Protein AF-A0A3L7LRR8-F1 (afdb_monomer)

pLDDT: mean 79.35, std 13.88, range [41.66, 93.88]

Mean predicted aligned error: 11.9 Å

Foldseek 3Di:
DPPDDDPVNVLVVVLVVVLVVDDQEEEQEAEPDPVSVSSVSNQVVCVVVVGHYHYDYDYDPDPDPDDD

Sequence (68 aa):
MLKGVSLYQLMERAGAAAFQRIIRHSLVLAGNGNNGRDGYVVAQLAASAGKQVTVLACDGQHPLRAEA

Solvent-accessible surface area (backbone atoms only — not comparable to full-atom values): 4213 Å² total; per-residue (Å²): 136,85,82,77,76,51,72,65,59,51,50,54,52,53,32,53,61,54,45,77,72,65,57,75,70,42,79,36,76,20,44,87,54,73,69,14,55,44,34,51,53,30,46,51,54,37,47,76,70,73,36,52,63,47,78,44,80,42,86,65,93,61,80,81,73,80,85,130

Nearest PDB structures (foldseek):
  5kc9-assembly2_C-2  TM=5.536E-01  e=5.362E-01  Mus musculus
  3n6v-assembly2_D  TM=6.382E-01  e=1.596E+00  Rattus norvegicus
  3hut-assembly1_A  TM=5.011E-01  e=9.905E-01  Rhodospirillum rubrum ATCC 11170
  3sg0-ass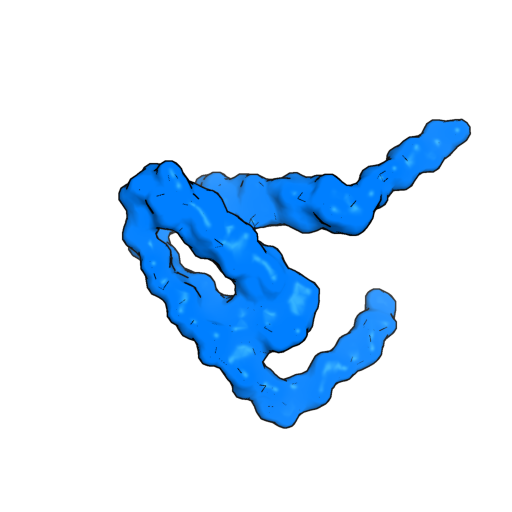embly1_A  TM=4.969E-01  e=8.072E-01  Rhodopseudomonas palustris HaA2
  7lde-assembly1_D  TM=5.475E-01  e=1.393E+00  Mus musculus

Radius of gyration: 13.76 Å; Cα contacts (8 Å, |Δi|>4): 69; chains: 1; bounding box: 43×15×33 Å

Secondary structure (DSSP, 8-state):
---PPPHHHHHHHHHHHHHTT--SEEEEEE-SSHHHHHHHHHHHHHHHTT-EEEEEE---SSPPPPP-

Structure (mmCIF, N/CA/C/O backbone):
data_AF-A0A3L7LRR8-F1
#
_entry.id   AF-A0A3L7LRR8-F1
#
loop_
_atom_site.group_PDB
_atom_site.id
_atom_site.type_symbol
_atom_site.label_atom_id
_atom_site.label_alt_id
_atom_site.label_comp_id
_atom_site.label_asym_id
_atom_site.label_entity_id
_atom_site.label_seq_id
_atom_site.pdbx_PDB_ins_code
_atom_site.Cartn_x
_atom_site.Cartn_y
_atom_site.Cartn_z
_atom_site.occupancy
_atom_site.B_iso_or_equiv
_atom_site.auth_seq_id
_atom_site.auth_comp_id
_atom_site.auth_asym_id
_atom_site.auth_atom_id
_atom_site.pdbx_PDB_model_num
ATOM 1 N N . MET A 1 1 ? 32.119 8.483 4.192 1.00 42.66 1 MET A N 1
ATOM 2 C CA . MET A 1 1 ? 31.220 7.313 4.292 1.00 42.66 1 MET A CA 1
ATOM 3 C C . MET A 1 1 ? 29.783 7.806 4.139 1.00 42.66 1 MET A C 1
ATOM 5 O O . MET A 1 1 ? 29.182 8.223 5.118 1.00 42.66 1 MET A O 1
ATOM 9 N N . LEU A 1 2 ? 29.258 7.862 2.912 1.00 50.28 2 LEU A N 1
ATOM 10 C CA . LEU A 1 2 ? 27.843 8.172 2.678 1.00 50.28 2 LEU A CA 1
ATOM 11 C C . LEU A 1 2 ? 27.071 6.859 2.835 1.00 50.28 2 LEU A C 1
ATOM 13 O O . LEU A 1 2 ? 27.195 5.969 1.999 1.00 50.28 2 LEU A O 1
ATOM 17 N N . LYS A 1 3 ? 26.349 6.688 3.947 1.00 63.25 3 LYS A N 1
ATOM 18 C CA . LYS A 1 3 ? 25.456 5.536 4.116 1.00 63.25 3 LYS A CA 1
ATOM 19 C C . LYS A 1 3 ? 24.248 5.742 3.200 1.00 63.25 3 LYS A C 1
ATOM 21 O O . LYS A 1 3 ? 23.424 6.613 3.466 1.00 63.25 3 LYS A O 1
ATOM 26 N N . GLY A 1 4 ? 24.182 4.975 2.114 1.00 75.56 4 GLY A N 1
ATOM 27 C CA . GLY A 1 4 ? 23.025 4.943 1.223 1.00 75.56 4 GLY A CA 1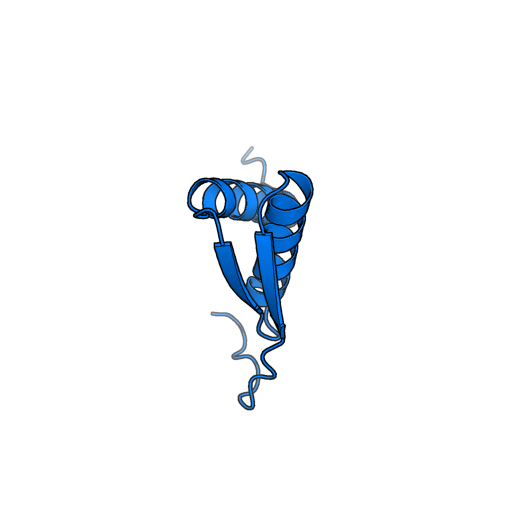
ATOM 28 C C . GLY A 1 4 ? 21.791 4.428 1.964 1.00 75.56 4 GLY A C 1
ATOM 29 O O . GLY A 1 4 ? 21.867 3.443 2.696 1.00 75.56 4 GLY A O 1
ATOM 30 N N . VAL A 1 5 ? 20.667 5.120 1.797 1.00 80.94 5 VAL A N 1
ATOM 31 C CA . VAL A 1 5 ? 19.345 4.641 2.219 1.00 80.94 5 VAL A CA 1
ATOM 32 C C . VAL A 1 5 ? 18.928 3.555 1.231 1.00 80.94 5 VAL A C 1
ATOM 34 O O . VAL A 1 5 ? 19.088 3.741 0.024 1.00 80.94 5 VAL A O 1
ATOM 37 N N . SER A 1 6 ? 18.435 2.414 1.716 1.00 87.19 6 SER A N 1
ATOM 38 C CA . SER A 1 6 ? 17.945 1.378 0.803 1.00 87.19 6 SER A CA 1
ATOM 39 C C . SER A 1 6 ? 16.708 1.878 0.055 1.00 87.19 6 SER A C 1
ATOM 41 O O . SER A 1 6 ? 15.946 2.696 0.572 1.00 87.19 6 SER A O 1
ATOM 43 N N . LEU A 1 7 ? 16.470 1.362 -1.152 1.00 74.31 7 LEU A N 1
ATOM 44 C CA . LEU A 1 7 ? 15.280 1.734 -1.920 1.00 74.31 7 LEU A CA 1
ATOM 45 C C . LEU A 1 7 ? 13.990 1.459 -1.124 1.00 74.31 7 LEU A C 1
ATOM 47 O O . LEU A 1 7 ? 13.073 2.270 -1.130 1.00 74.31 7 LEU A O 1
ATOM 51 N N . TYR A 1 8 ? 13.967 0.368 -0.356 1.00 80.88 8 TYR A N 1
ATOM 52 C CA . TYR A 1 8 ? 12.871 0.032 0.553 1.00 80.88 8 TYR A CA 1
ATOM 53 C C . TYR A 1 8 ? 12.642 1.108 1.628 1.00 80.88 8 TYR A C 1
ATOM 55 O O . TYR A 1 8 ? 11.523 1.574 1.813 1.00 80.88 8 TYR A O 1
ATOM 63 N N . GLN A 1 9 ? 13.705 1.584 2.281 1.00 86.69 9 GLN A N 1
ATOM 64 C CA . GLN A 1 9 ? 13.597 2.653 3.279 1.00 86.69 9 GLN A CA 1
ATOM 65 C C . GLN A 1 9 ? 13.141 3.983 2.669 1.00 86.69 9 GLN A C 1
ATOM 67 O O . GLN A 1 9 ? 12.488 4.784 3.340 1.00 86.69 9 GLN A O 1
ATOM 72 N N . LEU A 1 10 ? 13.496 4.247 1.409 1.00 89.19 10 LEU A N 1
ATOM 73 C CA . LEU A 1 10 ? 13.000 5.418 0.693 1.00 89.19 10 LEU A CA 1
ATOM 74 C C . LEU A 1 10 ? 11.489 5.305 0.441 1.00 89.19 10 LEU A C 1
ATOM 76 O O . LEU A 1 10 ? 10.766 6.263 0.717 1.00 89.19 10 LEU A O 1
ATOM 80 N N . MET A 1 11 ? 11.015 4.133 0.004 1.00 85.25 11 MET A N 1
ATOM 81 C CA . MET A 1 11 ? 9.587 3.850 -0.188 1.00 85.25 11 MET A CA 1
ATOM 82 C C . MET A 1 11 ? 8.797 3.980 1.120 1.00 85.25 11 MET A C 1
ATOM 84 O O . MET A 1 11 ? 7.765 4.647 1.146 1.00 85.25 11 MET A O 1
ATOM 88 N N . GLU A 1 12 ? 9.299 3.427 2.231 1.00 90.81 12 GLU A N 1
ATOM 89 C CA . GLU A 1 12 ? 8.642 3.543 3.543 1.00 90.81 12 GLU A CA 1
ATOM 90 C C . GLU A 1 12 ? 8.459 5.008 3.961 1.00 90.81 12 GLU A C 1
ATOM 92 O O . GLU A 1 12 ? 7.382 5.413 4.407 1.00 90.81 12 GLU A O 1
ATOM 97 N N . ARG A 1 13 ? 9.498 5.832 3.777 1.00 89.88 13 ARG A N 1
ATOM 98 C CA . ARG A 1 13 ? 9.450 7.263 4.111 1.00 89.88 13 ARG A CA 1
ATOM 99 C C . ARG A 1 13 ? 8.483 8.027 3.213 1.00 89.88 13 ARG A C 1
ATOM 101 O O . ARG A 1 13 ? 7.712 8.846 3.715 1.00 89.88 13 ARG A O 1
ATOM 108 N N . ALA A 1 14 ? 8.512 7.764 1.909 1.00 84.44 14 ALA A N 1
ATOM 109 C CA . ALA A 1 14 ? 7.607 8.395 0.954 1.00 84.44 14 ALA A CA 1
ATOM 110 C C . ALA A 1 14 ? 6.140 8.033 1.247 1.00 84.44 14 ALA A C 1
ATOM 112 O O . ALA A 1 14 ? 5.286 8.920 1.314 1.00 84.44 14 ALA A O 1
ATOM 113 N N . GLY A 1 15 ? 5.860 6.754 1.518 1.00 83.31 15 GLY A N 1
ATOM 114 C CA . GLY A 1 15 ? 4.528 6.264 1.870 1.00 83.31 15 GLY A CA 1
ATOM 115 C C . GLY A 1 15 ? 3.986 6.886 3.158 1.00 83.31 15 GLY A C 1
ATOM 116 O O . GLY A 1 15 ? 2.841 7.342 3.190 1.00 83.31 15 GLY A O 1
ATOM 117 N N . ALA A 1 16 ? 4.815 6.994 4.201 1.00 83.75 16 ALA A N 1
ATOM 118 C CA . ALA A 1 16 ? 4.426 7.634 5.458 1.00 83.75 16 ALA A CA 1
ATOM 119 C C . ALA A 1 16 ? 4.079 9.125 5.278 1.00 83.75 16 ALA A C 1
ATOM 121 O O . ALA A 1 16 ? 3.077 9.601 5.819 1.00 83.75 16 ALA A O 1
ATOM 122 N N . ALA A 1 17 ? 4.866 9.860 4.485 1.00 83.00 17 ALA A N 1
ATOM 123 C CA . ALA A 1 17 ? 4.605 11.270 4.192 1.00 83.00 17 ALA A CA 1
ATOM 124 C C . ALA A 1 17 ? 3.316 11.469 3.374 1.00 83.00 17 ALA A C 1
ATOM 126 O O . ALA A 1 17 ? 2.539 12.388 3.646 1.00 83.00 17 ALA A O 1
ATOM 127 N N . ALA A 1 18 ? 3.053 10.592 2.401 1.00 78.06 18 ALA A N 1
ATOM 128 C CA . ALA A 1 18 ? 1.809 10.603 1.637 1.00 78.06 18 ALA A CA 1
ATOM 129 C C . ALA A 1 18 ? 0.591 10.301 2.530 1.00 78.06 18 ALA A C 1
ATOM 131 O O . ALA A 1 18 ? -0.425 10.994 2.449 1.00 78.06 18 ALA A O 1
ATOM 132 N N . PHE A 1 19 ? 0.713 9.329 3.439 1.00 74.94 19 PHE A N 1
ATOM 133 C CA . PHE A 1 19 ? -0.350 8.942 4.366 1.00 74.94 19 PHE A CA 1
ATOM 134 C C . PHE A 1 19 ? -0.820 10.092 5.274 1.00 74.94 19 PHE A C 1
ATOM 136 O O . PHE A 1 19 ? -2.022 10.249 5.498 1.00 74.94 19 PHE A O 1
ATOM 143 N N . GLN A 1 20 ? 0.084 10.958 5.744 1.00 77.31 20 GLN A N 1
ATOM 144 C CA . GLN A 1 20 ? -0.290 12.115 6.574 1.00 77.31 20 GLN A CA 1
ATOM 145 C C . GLN A 1 20 ? -1.226 13.111 5.868 1.00 77.31 20 GLN A C 1
ATOM 147 O O . GLN A 1 20 ? -1.899 13.899 6.531 1.00 77.31 20 GLN A O 1
ATOM 152 N N . ARG A 1 21 ? -1.301 13.073 4.533 1.00 75.69 21 ARG A N 1
ATOM 153 C CA . ARG A 1 21 ? -2.128 13.975 3.716 1.00 75.69 21 ARG A CA 1
ATOM 154 C C . ARG A 1 21 ? -3.473 13.351 3.316 1.00 75.69 21 ARG A C 1
ATOM 156 O O . ARG A 1 21 ? -4.255 13.999 2.625 1.00 75.69 21 ARG A O 1
ATOM 163 N N . ILE A 1 22 ? -3.765 12.122 3.755 1.00 65.44 22 ILE A N 1
ATOM 164 C CA . ILE A 1 22 ? -4.993 11.393 3.406 1.00 65.44 22 ILE A CA 1
ATOM 165 C C . ILE A 1 22 ? -6.185 11.817 4.278 1.00 65.44 22 ILE A C 1
ATOM 167 O O . ILE A 1 22 ? -6.243 11.586 5.494 1.00 65.44 22 ILE A O 1
ATOM 171 N N . ILE A 1 23 ? -7.171 12.406 3.597 1.00 65.44 23 ILE A N 1
ATOM 172 C CA . ILE A 1 23 ? -8.501 12.795 4.085 1.00 65.44 23 ILE A CA 1
ATOM 173 C C . ILE A 1 23 ? -9.443 11.582 4.207 1.00 65.44 23 ILE A C 1
ATOM 175 O O . ILE A 1 23 ? -9.233 10.553 3.569 1.00 65.44 23 ILE A O 1
ATOM 179 N N . ARG A 1 24 ? -10.463 11.700 5.078 1.00 65.12 24 ARG A N 1
ATOM 180 C CA . ARG A 1 24 ? -11.287 10.605 5.655 1.00 65.12 24 ARG A CA 1
ATOM 181 C C . ARG A 1 24 ? -11.734 9.499 4.686 1.00 65.12 24 ARG A C 1
ATOM 183 O O . ARG A 1 24 ? -11.786 8.351 5.116 1.00 65.12 24 ARG A O 1
ATOM 190 N N . HIS A 1 25 ? -12.043 9.842 3.437 1.00 72.00 25 HIS A N 1
ATOM 191 C CA . HIS A 1 25 ? -12.204 8.888 2.342 1.00 72.00 25 HIS A CA 1
ATOM 192 C C . HIS A 1 25 ? -11.185 9.199 1.259 1.00 72.00 25 HIS A C 1
ATOM 194 O 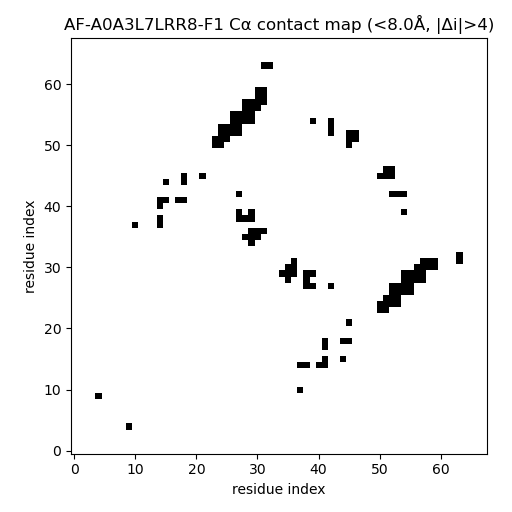O . HIS A 1 25 ? -11.090 10.342 0.812 1.00 72.00 25 HIS A O 1
ATOM 200 N N . SER A 1 26 ? -10.434 8.188 0.839 1.00 79.31 26 SER A N 1
ATOM 201 C CA . SER A 1 26 ? -9.423 8.341 -0.205 1.00 79.31 26 SER A CA 1
ATOM 202 C C . SER A 1 26 ? -9.562 7.270 -1.274 1.00 79.31 26 SER A C 1
ATOM 204 O O . SER A 1 26 ? -9.775 6.098 -0.970 1.00 79.31 26 SER A O 1
ATOM 206 N N . LEU A 1 27 ? -9.419 7.695 -2.528 1.00 88.06 27 LEU A N 1
ATOM 207 C CA . LEU A 1 27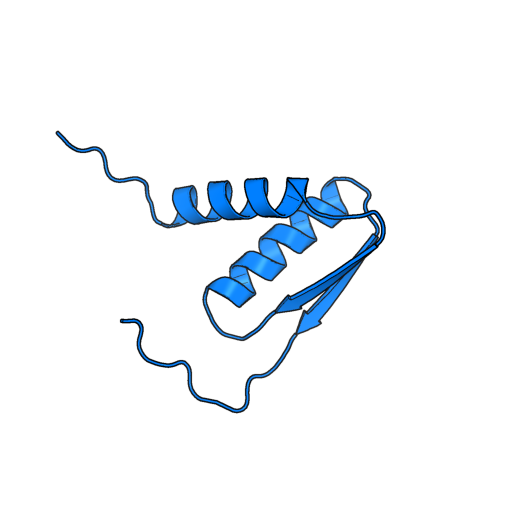 ? -9.295 6.821 -3.685 1.00 88.06 27 LEU A CA 1
ATOM 208 C C . LEU A 1 27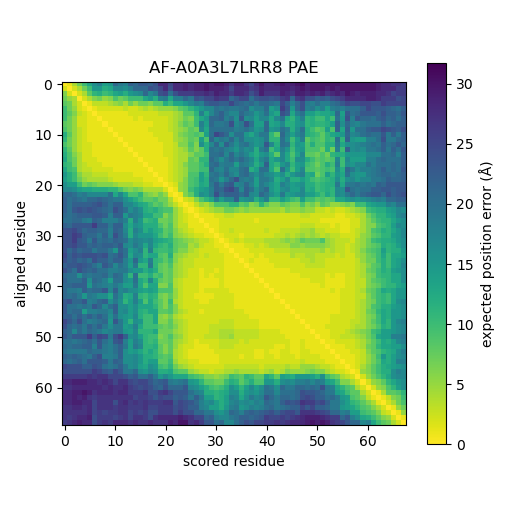 ? -7.828 6.790 -4.106 1.00 88.06 27 LEU A C 1
ATOM 210 O O . LEU A 1 27 ? -7.250 7.828 -4.425 1.00 88.06 27 LEU A O 1
ATOM 214 N N . VAL A 1 28 ? -7.238 5.601 -4.114 1.00 89.00 28 VAL A N 1
ATOM 215 C CA . VAL A 1 28 ? -5.891 5.366 -4.629 1.00 89.00 28 VAL A CA 1
ATOM 216 C C . VAL A 1 28 ? -6.000 4.795 -6.035 1.00 89.00 28 VAL A C 1
ATOM 218 O O . VAL A 1 28 ? -6.612 3.749 -6.233 1.00 89.00 28 VAL A O 1
ATOM 221 N N . LEU A 1 29 ? -5.381 5.470 -7.002 1.00 90.50 29 LEU A N 1
ATOM 222 C CA . LEU A 1 29 ? -5.249 4.995 -8.377 1.00 90.50 29 LEU A CA 1
ATOM 223 C C . LEU A 1 29 ? -3.860 4.370 -8.537 1.00 90.50 29 LEU A C 1
ATOM 225 O O . LEU A 1 29 ? -2.859 5.087 -8.574 1.00 90.50 29 LEU A O 1
ATOM 229 N N . ALA A 1 30 ? -3.791 3.042 -8.580 1.00 90.62 30 ALA A N 1
ATOM 230 C CA . ALA A 1 30 ? -2.532 2.307 -8.613 1.00 90.62 30 ALA A CA 1
ATOM 231 C C . ALA A 1 30 ? -2.231 1.821 -10.036 1.00 90.62 30 ALA A C 1
ATOM 233 O O . ALA A 1 30 ? -2.906 0.935 -10.550 1.00 90.62 30 ALA A O 1
ATOM 234 N N . GLY A 1 31 ? -1.220 2.415 -10.674 1.00 87.69 31 GLY A N 1
ATOM 235 C CA . GLY A 1 31 ? -0.693 1.941 -11.958 1.00 87.69 31 GLY A CA 1
ATOM 236 C C . GLY A 1 31 ? 0.213 0.709 -11.822 1.00 87.69 31 GLY A C 1
ATOM 237 O O . GLY A 1 31 ? 0.429 0.186 -10.734 1.00 87.69 31 GLY A O 1
ATOM 238 N N . ASN A 1 32 ? 0.820 0.280 -12.927 1.00 84.25 32 ASN A N 1
ATOM 239 C CA . ASN A 1 32 ? 1.729 -0.878 -12.986 1.00 84.25 32 ASN A CA 1
ATOM 240 C C . ASN A 1 32 ? 3.212 -0.552 -12.674 1.00 84.25 32 ASN A C 1
ATOM 242 O O . ASN A 1 32 ? 4.039 -1.458 -12.578 1.00 84.25 32 ASN A O 1
ATOM 246 N N . GLY A 1 33 ? 3.561 0.726 -12.493 1.00 81.50 33 GLY A N 1
ATOM 247 C CA . GLY A 1 33 ? 4.919 1.174 -12.149 1.00 81.50 33 GLY A CA 1
ATOM 248 C C . GLY A 1 33 ? 5.224 1.179 -10.644 1.00 81.50 33 GLY A C 1
ATOM 249 O O . GLY A 1 33 ? 4.390 0.807 -9.818 1.00 81.50 33 GLY A O 1
ATOM 250 N N . ASN A 1 34 ? 6.415 1.662 -10.270 1.00 81.44 34 ASN A N 1
ATOM 251 C CA . ASN A 1 34 ? 6.861 1.739 -8.867 1.00 81.44 34 ASN A CA 1
ATOM 252 C C . ASN A 1 34 ? 5.890 2.556 -7.996 1.00 81.44 34 ASN A C 1
ATOM 254 O O . ASN A 1 34 ? 5.457 2.077 -6.953 1.00 81.44 34 ASN A O 1
ATOM 258 N N . ASN A 1 35 ? 5.427 3.704 -8.501 1.00 83.75 35 ASN A N 1
ATOM 259 C CA . ASN A 1 35 ? 4.438 4.547 -7.818 1.00 83.75 35 ASN A CA 1
ATOM 260 C C . ASN A 1 35 ? 3.088 3.839 -7.604 1.00 83.75 35 ASN A C 1
ATOM 262 O O . ASN A 1 35 ? 2.340 4.175 -6.690 1.00 83.75 35 ASN A O 1
ATOM 266 N N . GLY A 1 36 ? 2.756 2.860 -8.449 1.00 87.12 36 GLY A N 1
ATOM 267 C CA . GLY A 1 36 ? 1.576 2.026 -8.253 1.00 87.12 36 GLY A CA 1
ATOM 268 C C . GLY A 1 36 ? 1.699 1.158 -7.007 1.00 87.12 36 GLY A C 1
ATOM 269 O O . GLY A 1 36 ? 0.770 1.099 -6.202 1.00 87.12 36 GLY A O 1
ATOM 270 N N . ARG A 1 37 ? 2.878 0.557 -6.797 1.00 88.00 37 ARG A N 1
ATOM 271 C CA . ARG A 1 37 ? 3.190 -0.196 -5.572 1.00 88.00 37 ARG A CA 1
ATOM 272 C C . ARG A 1 37 ? 3.181 0.707 -4.340 1.00 88.00 37 ARG A C 1
ATOM 274 O O . ARG A 1 37 ? 2.614 0.311 -3.324 1.00 88.00 37 ARG A O 1
ATOM 281 N N . ASP A 1 38 ? 3.688 1.934 -4.454 1.00 88.75 38 ASP A N 1
ATOM 282 C CA . ASP A 1 38 ? 3.595 2.926 -3.374 1.00 88.75 38 ASP A CA 1
ATOM 283 C C . ASP A 1 38 ? 2.134 3.256 -3.030 1.00 88.75 38 ASP A C 1
ATOM 285 O O . ASP A 1 38 ? 1.777 3.368 -1.858 1.00 88.75 38 ASP A O 1
ATOM 289 N N . GLY A 1 39 ? 1.256 3.329 -4.037 1.00 90.38 39 GLY A N 1
ATOM 290 C CA . GLY A 1 39 ? -0.186 3.483 -3.843 1.00 90.38 39 GLY A CA 1
ATOM 291 C C . GLY A 1 39 ? -0.791 2.382 -2.964 1.00 90.38 39 GLY A C 1
ATOM 292 O O . GLY A 1 39 ? -1.554 2.678 -2.043 1.00 90.38 39 GLY A O 1
ATOM 293 N N . TYR A 1 40 ? -0.415 1.119 -3.181 1.00 91.69 40 TYR A N 1
ATOM 294 C CA . TYR A 1 40 ? -0.870 0.009 -2.333 1.00 91.69 40 TYR A CA 1
ATOM 295 C C . TYR A 1 40 ? -0.353 0.111 -0.897 1.00 91.69 40 TYR A C 1
ATOM 297 O O . TYR A 1 40 ? -1.123 -0.113 0.038 1.00 91.69 40 TYR A O 1
ATOM 305 N N . VAL A 1 41 ? 0.912 0.498 -0.705 1.00 93.69 41 VA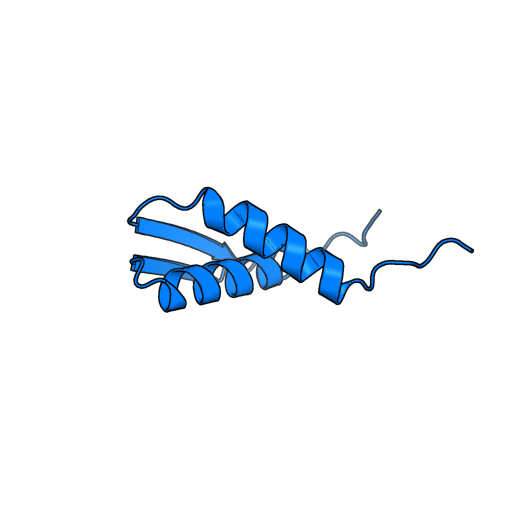L A N 1
ATOM 306 C CA . VAL A 1 41 ? 1.480 0.735 0.635 1.00 93.69 41 VAL A CA 1
ATOM 307 C C . VAL A 1 41 ? 0.689 1.828 1.357 1.00 93.69 41 VAL A C 1
ATOM 309 O O . VAL A 1 41 ? 0.273 1.660 2.503 1.00 93.69 41 VAL A O 1
ATOM 312 N N . VAL A 1 42 ? 0.399 2.926 0.663 1.00 88.56 42 VAL A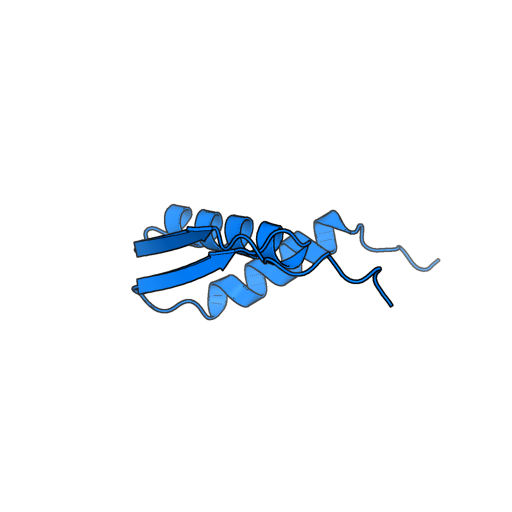 N 1
ATOM 313 C CA . VAL A 1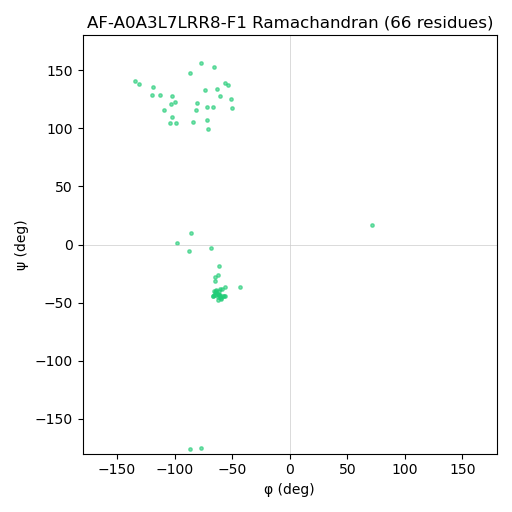 42 ? -0.407 4.032 1.185 1.00 88.56 42 VAL A CA 1
ATOM 314 C C . VAL A 1 42 ? -1.827 3.583 1.553 1.00 88.56 42 VAL A C 1
ATOM 316 O O . VAL A 1 42 ? -2.324 3.932 2.627 1.00 88.56 42 VAL A O 1
ATOM 319 N N . ALA A 1 43 ? -2.477 2.780 0.705 1.00 91.75 43 ALA A N 1
ATOM 320 C CA . ALA A 1 43 ? -3.805 2.240 0.984 1.00 91.75 43 ALA A CA 1
ATOM 321 C C . ALA A 1 43 ? -3.806 1.305 2.200 1.00 91.75 43 ALA A C 1
ATOM 323 O O . ALA A 1 43 ? -4.704 1.375 3.038 1.00 91.75 43 ALA A O 1
ATOM 324 N N . GLN A 1 44 ? -2.777 0.471 2.339 1.00 93.56 44 GLN A N 1
ATOM 325 C CA . GLN A 1 44 ? -2.640 -0.430 3.476 1.00 93.56 44 GLN A CA 1
ATOM 326 C C . GLN A 1 44 ? -2.463 0.342 4.790 1.00 93.56 44 GLN A C 1
ATOM 328 O O . GLN A 1 44 ? -3.134 0.033 5.778 1.00 93.56 44 GLN A O 1
ATOM 333 N N . LEU A 1 45 ? -1.630 1.387 4.799 1.00 91.81 45 LEU A N 1
ATOM 334 C CA . LEU A 1 45 ? -1.474 2.275 5.956 1.00 91.81 45 LEU A CA 1
ATOM 335 C C . LEU A 1 45 ? -2.792 2.985 6.302 1.00 91.81 45 LEU A C 1
ATOM 337 O O . LEU A 1 45 ? -3.157 3.074 7.475 1.00 91.81 45 LEU A O 1
ATOM 341 N N . ALA A 1 46 ? -3.549 3.424 5.291 1.00 87.12 46 ALA A N 1
ATOM 342 C CA . ALA A 1 46 ? -4.862 4.035 5.486 1.00 87.12 46 ALA A CA 1
ATOM 343 C C . ALA A 1 46 ? -5.885 3.090 6.120 1.00 87.12 46 ALA A C 1
ATOM 345 O O . ALA A 1 46 ? -6.517 3.467 7.110 1.00 87.12 46 ALA A O 1
ATOM 346 N N . ALA A 1 47 ? -5.990 1.862 5.614 1.00 90.06 47 ALA A N 1
ATOM 347 C CA . ALA A 1 47 ? -6.864 0.844 6.186 1.00 90.06 47 ALA A CA 1
ATOM 348 C C . ALA A 1 47 ? -6.465 0.498 7.632 1.00 90.06 47 ALA A C 1
ATOM 350 O O . ALA A 1 47 ? -7.318 0.440 8.516 1.00 90.06 47 ALA A O 1
ATOM 351 N N . SER A 1 48 ? -5.162 0.353 7.896 1.00 91.00 48 SER A N 1
ATOM 352 C CA . SER A 1 48 ? -4.625 0.023 9.228 1.00 91.00 48 SER A CA 1
ATOM 353 C C . SER A 1 48 ? -4.880 1.126 10.260 1.00 91.00 48 SER A C 1
ATOM 355 O O . SER A 1 48 ? -5.021 0.853 11.447 1.00 91.00 48 SER A O 1
ATOM 357 N N . ALA A 1 49 ? -4.992 2.376 9.808 1.00 88.94 49 ALA A N 1
ATOM 358 C CA . ALA A 1 49 ? -5.354 3.522 10.635 1.00 88.94 49 ALA A CA 1
ATOM 359 C C . ALA A 1 49 ? -6.877 3.727 10.783 1.00 88.94 49 ALA A C 1
ATOM 361 O O . ALA A 1 49 ? -7.307 4.782 11.252 1.00 88.94 49 ALA A O 1
ATOM 362 N N . GLY A 1 50 ? -7.701 2.768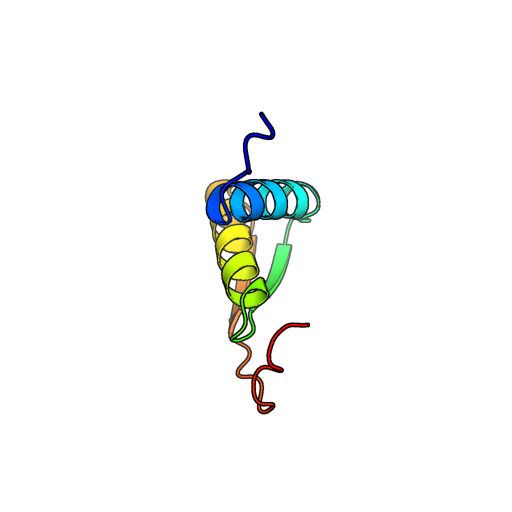 10.344 1.00 88.81 50 GLY A N 1
ATOM 363 C CA . GLY A 1 50 ? -9.163 2.840 10.426 1.00 88.81 50 GLY A CA 1
ATOM 364 C C . GLY A 1 50 ? -9.800 3.854 9.470 1.00 88.81 50 GLY A C 1
ATOM 365 O O . GLY A 1 50 ? -10.946 4.254 9.676 1.00 88.81 50 GLY A O 1
ATOM 366 N N . LYS A 1 51 ? -9.076 4.310 8.440 1.00 87.12 51 LYS A N 1
ATOM 367 C CA . LYS A 1 51 ? -9.618 5.221 7.423 1.00 87.12 51 LYS A CA 1
ATOM 368 C C . LYS A 1 51 ? -10.294 4.424 6.315 1.00 87.12 51 LYS A C 1
ATOM 370 O O . LYS A 1 51 ? -9.838 3.340 5.955 1.00 87.12 51 LYS A O 1
ATOM 375 N N . GLN A 1 52 ? -11.347 4.989 5.726 1.00 89.81 52 GLN A N 1
ATOM 376 C CA . GLN A 1 52 ? -11.976 4.362 4.572 1.00 89.81 52 GLN A CA 1
ATOM 377 C C . GLN A 1 52 ? -11.163 4.678 3.312 1.00 89.81 52 GLN A C 1
ATOM 379 O O . GLN A 1 52 ? -10.937 5.839 2.965 1.00 89.81 52 GLN A O 1
ATOM 384 N N . VAL A 1 53 ? -10.701 3.636 2.630 1.00 91.00 53 VAL A N 1
ATOM 385 C CA . VAL A 1 53 ? -9.885 3.751 1.421 1.00 91.00 53 VAL A CA 1
ATOM 386 C C . VAL A 1 53 ? -10.406 2.799 0.357 1.00 91.00 53 VAL A C 1
ATOM 388 O O . VAL A 1 53 ? -10.819 1.682 0.653 1.00 91.00 53 VAL A O 1
ATOM 391 N N . THR A 1 54 ? -10.415 3.256 -0.888 1.00 93.88 54 THR A N 1
ATOM 392 C CA . THR A 1 54 ? -10.721 2.445 -2.068 1.00 93.88 54 THR A CA 1
ATOM 393 C C . THR A 1 54 ? -9.500 2.448 -2.970 1.00 93.88 54 THR A C 1
ATOM 395 O O . THR A 1 54 ? -8.892 3.497 -3.175 1.00 93.88 54 THR A O 1
ATOM 398 N N . VAL A 1 55 ? -9.131 1.287 -3.505 1.00 93.00 55 VAL A N 1
ATOM 399 C CA . VAL A 1 55 ? -8.035 1.165 -4.470 1.00 93.00 55 VAL A CA 1
ATOM 400 C C . VAL A 1 55 ? -8.618 0.771 -5.814 1.00 93.00 55 VAL A C 1
ATOM 402 O O . VAL A 1 55 ? -9.362 -0.204 -5.900 1.00 93.00 55 VAL A O 1
ATOM 405 N N . LEU A 1 56 ? -8.258 1.516 -6.854 1.00 93.12 56 LEU A N 1
ATOM 406 C CA . LEU A 1 56 ? -8.512 1.153 -8.237 1.00 93.12 56 LEU A CA 1
ATOM 407 C C . LEU A 1 56 ? -7.179 0.783 -8.885 1.00 93.12 56 LEU A C 1
ATOM 409 O O . LEU A 1 56 ? -6.285 1.623 -9.001 1.00 93.12 56 LEU A O 1
ATOM 413 N N . ALA A 1 57 ? -7.055 -0.480 -9.289 1.00 89.94 57 ALA A N 1
ATOM 414 C CA . ALA A 1 57 ? -5.958 -0.915 -10.139 1.00 89.94 57 ALA A CA 1
ATOM 415 C C . ALA A 1 57 ? -6.194 -0.358 -11.547 1.00 89.94 57 ALA A C 1
ATOM 417 O O . ALA A 1 57 ? -7.213 -0.644 -12.177 1.00 89.94 57 ALA A O 1
ATOM 418 N N . CYS A 1 58 ? -5.270 0.473 -12.009 1.00 84.81 58 CYS A N 1
ATOM 419 C CA . CYS A 1 58 ? -5.319 1.092 -13.319 1.00 84.81 58 CYS A CA 1
ATOM 420 C C . CYS A 1 58 ? -4.326 0.373 -14.233 1.00 84.81 58 CYS A C 1
ATOM 422 O O . CYS A 1 58 ? -3.119 0.616 -14.154 1.00 84.81 58 CYS A O 1
ATOM 424 N N . ASP A 1 59 ? -4.829 -0.468 -15.133 1.00 71.81 59 ASP A N 1
ATOM 425 C CA . ASP A 1 59 ? -4.012 -1.019 -16.210 1.00 71.81 59 ASP A CA 1
ATOM 426 C C . ASP A 1 59 ? -3.700 0.094 -17.215 1.00 71.81 59 ASP A C 1
ATOM 428 O O . ASP A 1 59 ? -4.517 0.488 -18.049 1.00 71.81 59 ASP A O 1
ATOM 432 N N . GLY A 1 60 ? -2.500 0.661 -17.097 1.00 63.50 60 GLY A N 1
ATOM 433 C CA . GLY A 1 60 ? -1.995 1.614 -18.073 1.00 63.50 60 GLY A CA 1
ATOM 434 C C . GLY A 1 60 ? -1.772 0.908 -19.408 1.00 63.50 60 GLY A C 1
ATOM 435 O O . GLY A 1 60 ? -0.924 0.027 -19.499 1.00 63.50 60 GLY A O 1
ATOM 436 N N . GLN A 1 61 ? -2.478 1.332 -20.460 1.00 57.97 61 GLN A N 1
ATOM 437 C CA . GLN A 1 61 ? -2.276 0.849 -21.839 1.00 57.97 61 GLN A CA 1
ATOM 438 C C . GLN A 1 61 ? -0.927 1.283 -22.445 1.00 57.97 61 GLN A C 1
ATOM 440 O O . GLN A 1 61 ? -0.608 0.930 -23.578 1.00 57.97 61 GLN A O 1
ATOM 445 N N . HIS A 1 62 ? -0.135 2.069 -21.712 1.00 56.16 62 HIS A N 1
ATOM 446 C CA . HIS A 1 62 ? 1.143 2.585 -22.174 1.00 56.16 62 HIS A CA 1
ATOM 447 C C . HIS A 1 62 ? 2.284 1.777 -21.540 1.00 56.16 62 HIS A C 1
ATOM 449 O O . HIS A 1 62 ? 2.307 1.657 -20.311 1.00 56.16 62 HIS A O 1
ATOM 455 N N . PRO A 1 63 ? 3.241 1.244 -22.325 1.00 56.31 63 PRO A N 1
ATOM 456 C CA . PRO A 1 63 ? 4.410 0.582 -21.761 1.00 56.31 63 PRO A CA 1
ATOM 457 C C . PRO A 1 63 ? 5.112 1.515 -20.774 1.00 56.31 63 PRO A C 1
ATOM 459 O O . PRO A 1 63 ? 5.250 2.717 -21.037 1.00 56.31 63 PRO A O 1
ATOM 462 N N . LEU A 1 64 ? 5.532 0.946 -19.639 1.00 54.28 64 LEU A N 1
ATOM 463 C CA . LEU A 1 64 ? 6.354 1.627 -18.644 1.00 54.28 64 LEU A CA 1
ATOM 464 C C . LEU A 1 64 ? 7.543 2.258 -19.375 1.00 54.28 64 LEU A C 1
ATOM 466 O O . LEU A 1 64 ? 8.328 1.551 -20.010 1.00 54.28 64 LEU A O 1
ATOM 470 N N . ARG A 1 65 ? 7.653 3.592 -19.341 1.00 56.41 65 ARG A N 1
ATOM 471 C CA . ARG A 1 65 ? 8.858 4.259 -19.841 1.00 56.41 65 ARG A CA 1
ATOM 472 C C . ARG A 1 65 ? 10.025 3.755 -19.001 1.00 56.41 65 ARG A C 1
ATOM 474 O O . ARG A 1 65 ? 9.942 3.804 -17.775 1.00 56.41 65 ARG A O 1
ATOM 481 N N . ALA A 1 66 ? 11.070 3.268 -19.670 1.00 48.75 66 ALA A N 1
ATOM 482 C CA . ALA A 1 66 ? 12.345 2.999 -19.025 1.00 48.75 66 ALA A CA 1
ATOM 483 C C . ALA A 1 66 ? 12.751 4.261 -18.254 1.00 48.75 66 ALA A C 1
ATOM 485 O O . ALA A 1 66 ? 12.698 5.367 -18.797 1.00 48.75 66 ALA A O 1
ATOM 486 N N . GLU A 1 67 ? 13.012 4.081 -16.967 1.00 53.78 67 GLU A N 1
ATOM 487 C CA . GLU A 1 67 ? 13.283 5.149 -16.010 1.00 53.78 67 GLU A CA 1
ATOM 488 C C . GLU A 1 67 ? 14.464 6.013 -16.501 1.00 53.78 67 GLU A C 1
ATOM 490 O O . GLU A 1 67 ? 15.423 5.483 -17.068 1.00 53.78 67 GLU A O 1
ATOM 495 N N . ALA A 1 68 ? 14.354 7.337 -16.331 1.00 41.66 68 ALA A N 1
ATOM 496 C CA . ALA A 1 68 ? 15.403 8.325 -16.601 1.00 41.66 68 ALA A CA 1
ATOM 497 C C . ALA A 1 68 ? 16.112 8.720 -15.302 1.00 41.66 68 ALA A C 1
ATOM 499 O O . ALA A 1 68 ? 15.414 8.763 -14.260 1.00 41.66 68 ALA A O 1
#